Protein 5TF3 (pdb70)

InterPro domains:
  IPR009587 Protein of unknown function DUF1198 [PF06711] (1-143)

Nearest PDB structures (foldseek):
  5tf3-assembly1_A  TM=1.008E+00  e=4.041E-18  Yersinia pestis CO92
  4dor-assembly2_A  TM=2.501E-01  e=2.629E+00  Homo sapiens

Organism: Yersinia pestis (NCBI:txid632)

Solvent-accessible surface area: 7616 Å² total

Sequence (128 aa):
SNASDTRRKAIDTTISNNLLKIKPIYIESLQEGPRQTQFIRSTSNGSAEEVRRKAAYLVFIYHTFIKNPSDENVELWRNTLIRRAQISPILAAEHTDAALFYFAELDLDAFELAQFRRRHHYNLHFNPEPGTLLH

B-factor: mean 47.44, std 18.61, range [20.26, 148.55]

Radius of gyration: 14.32 Å; Cα contacts (8 Å, |Δi|>4): 118; chains: 1; bounding box: 37×38×26 Å

Structure (mmCIF, N/CA/C/O backbone):
data_5TF3
#
_entry.id   5TF3
#
_cell.length_a   75.094
_cell.length_b   75.094
_cell.length_c   73.772
_cell.angle_alpha   90.00
_cell.angle_beta   90.00
_cell.angle_gamma   120.00
#
_symmetry.space_group_name_H-M   'P 31 2 1'
#
loop_
_entity.id
_entity.type
_entity.pdbx_description
1 polymer 'Putative membrane protein'
2 non-polymer 1,2-ETHANEDIOL
3 water water
#
loop_
_atom_site.group_PDB
_atom_site.id
_atom_site.type_symbol
_atom_site.label_atom_id
_atom_site.label_alt_id
_atom_site.label_comp_id
_atom_site.label_asym_id
_atom_site.label_entity_id
_atom_site.label_seq_id
_atom_site.pdbx_PDB_ins_code
_atom_site.Cartn_x
_atom_site.Cartn_y
_atom_site.Cartn_z
_atom_site.occupancy
_atom_site.B_iso_or_equiv
_atom_site.auth_seq_id
_atom_site.auth_comp_id
_atom_site.auth_asym_id
_atom_site.auth_atom_id
_atom_site.pdbx_PDB_model_num
ATOM 1 N N . SER A 1 1 ? -3.943 35.334 -1.510 1.00 49.41 19 SER A N 1
ATOM 2 C CA . SER A 1 1 ? -4.261 34.066 -2.170 1.00 50.08 19 SER A CA 1
ATOM 3 C C . SER A 1 1 ? -5.751 33.987 -2.470 1.00 44.41 19 SER A C 1
ATOM 4 O O . SER A 1 1 ? -6.309 32.899 -2.645 1.00 44.95 19 SER A O 1
ATOM 7 N N . ASN A 1 2 ? -6.387 35.160 -2.516 1.00 38.25 20 ASN A N 1
ATOM 8 C CA . ASN A 1 2 ? -7.839 35.222 -2.619 1.00 39.71 20 ASN A CA 1
ATOM 9 C C . ASN A 1 2 ? -8.344 34.566 -3.907 1.00 37.91 20 ASN A C 1
ATOM 10 O O . ASN A 1 2 ? -9.309 33.795 -3.879 1.00 29.64 20 ASN A O 1
ATOM 15 N N . ALA A 1 3 ? -7.712 34.859 -5.048 1.00 35.65 21 ALA A N 1
ATOM 16 C CA . ALA A 1 3 ? -8.185 34.289 -6.310 1.00 37.81 21 ALA A CA 1
ATOM 17 C C . ALA A 1 3 ? -8.017 32.771 -6.333 1.00 39.49 21 ALA A C 1
ATOM 18 O O . ALA A 1 3 ? -8.940 32.032 -6.695 1.00 34.08 21 ALA A O 1
ATOM 20 N N . SER A 1 4 ? -6.831 32.290 -5.975 1.00 39.85 22 SER A N 1
ATOM 21 C CA . SER A 1 4 ? -6.584 30.853 -5.993 1.00 39.33 22 SER A CA 1
ATOM 22 C C . SER A 1 4 ? -7.490 30.122 -5.004 1.00 35.41 22 SER A C 1
ATOM 23 O O . SER A 1 4 ? -8.088 29.093 -5.345 1.00 33.61 22 SER A O 1
ATOM 26 N N . ASP A 1 5 ? -7.629 30.648 -3.778 1.00 32.57 23 ASP A N 1
ATOM 27 C CA . ASP A 1 5 ? -8.478 29.973 -2.789 1.00 35.30 23 ASP A CA 1
ATOM 28 C C . ASP A 1 5 ? -9.944 29.968 -3.216 1.00 31.74 23 ASP A C 1
ATOM 29 O O . ASP A 1 5 ? -10.673 29.014 -2.924 1.00 33.98 23 ASP A O 1
ATOM 34 N N . THR A 1 6 ? -10.406 31.041 -3.872 1.00 33.02 24 THR A N 1
ATOM 35 C CA . THR A 1 6 ? -11.790 31.098 -4.348 1.00 31.53 24 THR A CA 1
ATOM 36 C C . THR A 1 6 ? -12.085 29.984 -5.352 1.00 34.82 24 THR A C 1
ATOM 37 O O . THR A 1 6 ? -13.110 29.296 -5.250 1.00 32.28 24 THR A O 1
ATOM 41 N N A ARG A 1 7 ? -11.204 29.793 -6.342 0.55 38.08 25 ARG A N 1
ATOM 42 N N B ARG A 1 7 ? -11.202 29.811 -6.348 0.45 37.77 25 ARG A N 1
ATOM 43 C CA A ARG A 1 7 ? -11.446 28.728 -7.314 0.55 35.05 25 ARG A CA 1
ATOM 44 C CA B ARG A 1 7 ? -11.376 28.735 -7.322 0.45 35.68 25 ARG A CA 1
ATOM 45 C C A ARG A 1 7 ? -11.329 27.353 -6.665 0.55 34.19 25 ARG A C 1
ATOM 46 C C B ARG A 1 7 ? -11.343 27.377 -6.641 0.45 34.22 25 ARG A C 1
ATOM 47 O O A ARG A 1 7 ? -12.073 26.432 -7.021 0.55 33.70 25 ARG A O 1
ATOM 48 O O B ARG A 1 7 ? -12.158 26.499 -6.946 0.45 33.59 25 ARG A O 1
ATOM 63 N N . LYS A 1 8 ? -10.402 27.186 -5.714 1.00 34.46 26 LYS A N 1
ATOM 64 C CA . LYS A 1 8 ? -10.270 25.889 -5.056 1.00 40.79 26 LYS A CA 1
ATOM 65 C C . LYS A 1 8 ? -11.515 25.559 -4.251 1.00 32.11 26 LYS A C 1
ATOM 66 O O . LYS A 1 8 ? -12.012 24.430 -4.304 1.00 33.55 26 LYS A O 1
ATOM 72 N N . ALA A 1 9 ? -12.032 26.533 -3.498 1.00 33.87 27 ALA A N 1
ATOM 73 C CA . ALA A 1 9 ? -13.246 26.296 -2.719 1.00 31.36 27 ALA A CA 1
ATOM 74 C C . ALA A 1 9 ? -14.417 25.936 -3.621 1.00 30.78 27 ALA A C 1
ATOM 75 O O . ALA A 1 9 ? -15.182 25.005 -3.326 1.00 35.24 27 ALA A O 1
ATOM 77 N N . ILE A 1 10 ? -14.593 26.675 -4.716 1.00 28.65 28 ILE A N 1
ATOM 78 C CA . ILE A 1 10 ? -15.687 26.382 -5.636 1.00 26.72 28 ILE A CA 1
ATOM 79 C C . ILE A 1 10 ? -15.511 24.993 -6.231 1.00 27.96 28 ILE A C 1
ATOM 80 O O . ILE A 1 10 ? -16.437 24.175 -6.221 1.00 28.87 28 ILE A O 1
ATOM 85 N N . ASP A 1 11 ? -14.299 24.680 -6.703 1.00 28.42 29 ASP A N 1
ATOM 86 C CA . ASP A 1 11 ? -14.079 23.375 -7.322 1.00 31.18 29 ASP A CA 1
ATOM 87 C C . ASP A 1 11 ? -14.285 22.235 -6.323 1.00 30.90 29 ASP A C 1
ATOM 88 O O . ASP A 1 11 ? -14.934 21.236 -6.644 1.00 31.38 29 ASP A O 1
ATOM 93 N N A THR A 1 12 ? -13.745 22.375 -5.113 0.50 31.73 30 THR A N 1
ATOM 94 N N B THR A 1 12 ? -13.757 22.362 -5.104 0.50 31.80 30 THR A N 1
ATOM 95 C CA A THR A 1 12 ? -13.830 21.296 -4.131 0.50 33.96 30 THR A CA 1
ATOM 96 C CA B THR A 1 12 ? -13.852 21.235 -4.174 0.50 34.03 30 THR A CA 1
ATOM 97 C C A THR A 1 12 ? -15.280 20.999 -3.754 0.50 31.41 30 THR A C 1
ATOM 98 C C B THR A 1 12 ? -15.293 20.984 -3.736 0.50 31.39 30 THR A C 1
ATOM 99 O O A THR A 1 12 ? -15.694 19.833 -3.712 0.50 29.70 30 THR A O 1
ATOM 100 O O B THR A 1 12 ? -15.713 19.825 -3.628 0.50 29.96 30 THR A O 1
ATOM 107 N N . ILE A 1 13 ? -16.073 22.039 -3.493 1.00 28.94 31 ILE A N 1
ATOM 108 C CA . ILE A 1 13 ? -17.471 21.820 -3.111 1.00 31.10 31 ILE A CA 1
ATOM 109 C C . ILE A 1 13 ? -18.284 21.303 -4.292 1.00 34.85 31 ILE A C 1
ATOM 110 O O . ILE A 1 13 ? -19.100 20.382 -4.144 1.00 31.59 31 ILE A O 1
ATOM 115 N N . SER A 1 14 ? -18.098 21.883 -5.478 1.00 28.54 32 SER A N 1
ATOM 116 C CA . SER A 1 14 ? -18.888 21.405 -6.605 1.00 31.95 32 SER A CA 1
ATOM 117 C C . SER A 1 14 ? -18.517 19.965 -6.968 1.00 31.98 32 SER A C 1
ATOM 118 O O . SER A 1 14 ? -19.391 19.171 -7.324 1.00 30.96 32 SER A O 1
ATOM 121 N N A ASN A 1 15 ? -17.232 19.612 -6.870 0.50 32.18 33 ASN A N 1
ATOM 122 N N B ASN A 1 15 ? -17.238 19.598 -6.853 0.50 32.18 33 ASN A N 1
ATOM 123 C CA A ASN A 1 15 ? -16.832 18.230 -7.129 0.50 35.19 33 ASN A CA 1
ATOM 124 C CA B ASN A 1 15 ? -16.866 18.214 -7.145 0.50 35.12 33 ASN A CA 1
ATOM 125 C C A ASN A 1 15 ? -17.433 17.277 -6.101 0.50 36.69 33 ASN A C 1
ATOM 126 C C B ASN A 1 15 ? -17.418 17.257 -6.094 0.50 36.74 33 ASN A C 1
ATOM 127 O O A ASN A 1 15 ? -17.857 16.168 -6.448 0.50 38.50 33 ASN A O 1
ATOM 128 O O B ASN A 1 15 ? -17.785 16.120 -6.416 0.50 38.67 33 ASN A O 1
ATOM 137 N N . LEU A 1 16 ? -17.477 17.689 -4.831 1.00 32.15 34 LEU A N 1
ATOM 138 C CA . LEU A 1 16 ? -18.054 16.835 -3.791 1.00 30.81 34 LEU A CA 1
ATOM 139 C C . LEU A 1 16 ? -19.524 16.561 -4.065 1.00 34.06 34 LEU A C 1
ATOM 140 O O . LEU A 1 16 ? -19.979 15.413 -4.018 1.00 32.37 34 LEU A O 1
ATOM 145 N N . LEU A 1 17 ? -20.288 17.608 -4.355 1.00 30.90 35 LEU A N 1
ATOM 146 C CA . LEU A 1 17 ? -21.707 17.447 -4.629 1.00 26.13 35 LEU A CA 1
ATOM 147 C C . LEU A 1 17 ? -22.014 17.002 -6.062 1.00 29.37 35 LEU A C 1
ATOM 148 O O . LEU A 1 17 ? -23.168 16.623 -6.343 1.00 28.94 35 LEU A O 1
ATOM 153 N N . LYS A 1 18 ? -21.021 17.041 -6.964 1.00 27.42 36 LYS A N 1
ATOM 154 C CA . LYS A 1 18 ? -21.201 16.719 -8.388 1.00 31.59 36 LYS A CA 1
ATOM 155 C C . LYS A 1 18 ? -22.270 17.603 -9.026 1.00 33.52 36 LYS A C 1
ATOM 156 O O . LYS A 1 18 ? -23.198 17.119 -9.670 1.00 33.58 36 LYS A O 1
ATOM 162 N N . ILE A 1 19 ? -22.147 18.915 -8.823 1.00 29.42 37 ILE A N 1
ATOM 163 C CA . ILE A 1 19 ? -23.051 19.894 -9.413 1.00 24.68 37 ILE A CA 1
ATOM 164 C C . ILE A 1 19 ? -22.186 20.954 -10.078 1.00 31.76 37 ILE A C 1
ATOM 165 O O . ILE A 1 19 ? -20.982 21.056 -9.828 1.00 29.27 37 ILE A O 1
ATOM 170 N N . LYS A 1 20 ? -22.802 21.725 -10.965 1.00 31.12 38 LYS A N 1
ATOM 171 C CA . LYS A 1 20 ? -22.059 22.751 -11.684 1.00 31.39 38 LYS A CA 1
ATOM 172 C C . LYS A 1 20 ? -21.590 23.855 -10.731 1.00 30.81 38 LYS A C 1
ATOM 173 O O . LYS A 1 20 ? -22.277 24.179 -9.758 1.00 32.11 38 LYS A O 1
ATOM 179 N N . PRO A 1 21 ? -20.43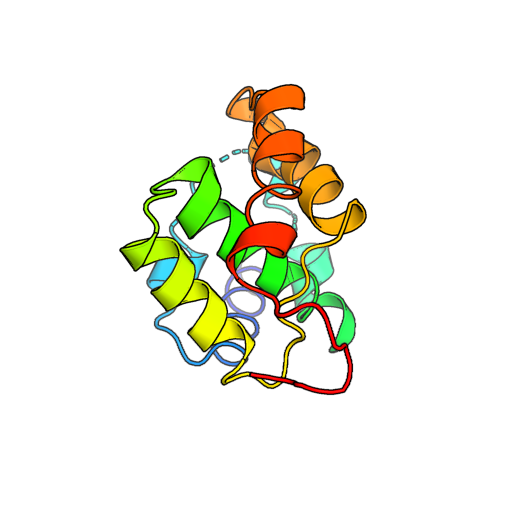8 24.473 -11.015 1.00 32.20 39 PRO A N 1
ATOM 180 C CA . PRO A 1 21 ? -19.918 25.525 -10.123 1.00 33.93 39 PRO A CA 1
ATOM 181 C C . PRO A 1 21 ? -20.878 26.678 -9.902 1.00 36.68 39 PRO A C 1
ATOM 182 O O . PRO A 1 21 ? -20.846 27.285 -8.827 1.00 35.45 39 PRO A O 1
ATOM 186 N N . ILE A 1 22 ? -21.722 27.009 -10.888 1.00 31.26 40 ILE A N 1
ATOM 187 C CA . ILE A 1 22 ? -22.654 28.131 -10.743 1.00 34.01 40 ILE A CA 1
ATOM 188 C C . ILE A 1 22 ? -23.448 28.030 -9.448 1.00 29.62 40 ILE A C 1
ATOM 189 O O . ILE A 1 22 ? -23.793 29.050 -8.833 1.00 31.42 40 ILE A O 1
ATOM 194 N N . TYR A 1 23 ? -23.736 26.815 -8.989 1.00 23.20 41 TYR A N 1
ATOM 195 C CA . TYR A 1 23 ? -24.496 26.711 -7.756 1.00 31.25 41 TYR A CA 1
ATOM 196 C C . TYR A 1 23 ? -23.698 27.170 -6.543 1.00 33.92 41 TYR A C 1
ATOM 197 O O . TYR A 1 23 ? -24.296 27.585 -5.552 1.00 34.30 41 TYR A O 1
ATOM 206 N N . ILE A 1 24 ? -22.371 27.120 -6.604 1.00 31.31 42 ILE A N 1
ATOM 207 C CA . ILE A 1 24 ? -21.550 27.612 -5.501 1.00 32.21 42 ILE A CA 1
ATOM 208 C C . ILE A 1 24 ? -21.318 29.113 -5.626 1.00 34.29 42 ILE A C 1
ATOM 209 O O . ILE A 1 24 ? -21.428 29.849 -4.644 1.00 34.48 42 ILE A O 1
ATOM 214 N N . GLU A 1 25 ? -21.005 29.566 -6.842 1.00 28.29 43 GLU A N 1
ATOM 215 C CA . GLU A 1 25 ? -20.798 30.987 -7.102 1.00 34.61 43 GLU A CA 1
ATOM 216 C C . GLU A 1 25 ? -22.027 31.808 -6.731 1.00 37.00 43 GLU A C 1
ATOM 217 O O . GLU A 1 25 ? -21.902 32.905 -6.177 1.00 41.83 43 GLU A O 1
ATOM 223 N N . SER A 1 26 ? -23.227 31.294 -7.011 1.00 35.50 44 SER A N 1
ATOM 224 C CA . SER A 1 26 ? -24.433 32.048 -6.668 1.00 39.65 44 SER A CA 1
ATOM 225 C C . SER A 1 26 ? -24.552 32.249 -5.163 1.00 38.16 44 SER A C 1
ATOM 226 O O . SER A 1 26 ? -24.936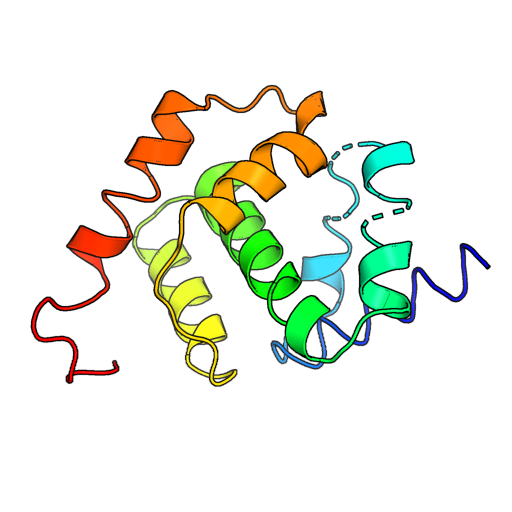 33.331 -4.698 1.00 38.90 44 SER A O 1
ATOM 237 N N . LEU A 1 28 ? -22.009 32.346 -3.025 1.00 37.70 46 LEU A N 1
ATOM 238 C CA . LEU A 1 28 ? -20.986 33.297 -2.599 1.00 37.97 46 LEU A CA 1
ATOM 239 C C . LEU A 1 28 ? -21.434 34.732 -2.836 1.00 37.48 46 LEU A C 1
ATOM 240 O O . LEU A 1 28 ? -21.196 35.607 -1.999 1.00 41.39 46 LEU A O 1
ATOM 245 N N . GLN A 1 29 ? -22.090 34.992 -3.972 1.00 39.24 47 GLN A N 1
ATOM 246 C CA . GLN A 1 29 ? -22.536 36.347 -4.289 1.00 46.60 47 GLN A CA 1
ATOM 247 C C . GLN A 1 29 ? -23.396 36.934 -3.183 1.00 51.88 47 GLN A C 1
ATOM 248 O O . GLN A 1 29 ? -23.373 38.147 -2.963 1.00 55.47 47 GLN A O 1
ATOM 254 N N . GLU A 1 30 ? -24.153 36.096 -2.476 1.00 51.75 48 GLU A N 1
ATOM 255 C CA . GLU A 1 30 ? -25.050 36.547 -1.426 1.00 52.18 48 GLU A CA 1
ATOM 256 C C . GLU A 1 30 ? -24.421 36.489 -0.042 1.00 53.64 48 GLU A C 1
ATOM 257 O O . GLU A 1 30 ? -25.127 36.678 0.951 1.00 60.94 48 GLU A O 1
ATOM 271 N N . GLY A 1 32 ? -21.612 38.413 2.391 1.00 41.07 50 GLY A N 1
ATOM 272 C CA . GLY A 1 32 ? -20.856 39.646 2.430 1.00 46.19 50 GLY A CA 1
ATOM 273 C C . GLY A 1 32 ? -19.379 39.409 2.182 1.00 42.54 50 GLY A C 1
ATOM 274 O O . GLY A 1 32 ? -18.896 38.273 2.210 1.00 37.85 50 GLY A O 1
ATOM 275 N N . PRO A 1 33 ? -18.625 40.485 1.937 1.00 46.10 51 PRO A N 1
ATOM 276 C CA . PRO A 1 33 ? -17.206 40.302 1.569 1.00 45.28 51 PRO A CA 1
ATOM 277 C C . PRO A 1 33 ? -16.385 39.602 2.643 1.00 44.83 51 PRO A C 1
ATOM 278 O O . PRO A 1 33 ? -15.676 38.637 2.338 1.00 40.19 51 PRO A O 1
ATOM 282 N N . ARG A 1 34 ? -16.470 40.043 3.903 1.00 44.88 52 ARG A N 1
ATOM 283 C CA . ARG A 1 34 ? -15.702 39.373 4.950 1.00 44.29 52 ARG A CA 1
ATOM 284 C C . ARG A 1 34 ? -16.159 37.927 5.134 1.00 42.63 52 ARG A C 1
ATOM 285 O O . ARG A 1 34 ? -15.334 37.008 5.232 1.00 41.58 52 ARG A O 1
ATOM 293 N N . GLN A 1 35 ? -17.478 37.709 5.169 1.00 40.76 53 GLN A N 1
ATOM 294 C CA . GLN A 1 35 ? -18.017 36.353 5.278 1.00 40.20 53 GLN A CA 1
ATOM 295 C C . GLN A 1 35 ? -17.534 35.463 4.134 1.00 38.41 53 GLN A C 1
ATOM 296 O O . GLN A 1 35 ? -17.199 34.285 4.347 1.00 36.82 53 GLN A O 1
ATOM 302 N N . THR A 1 36 ? -17.522 35.989 2.906 1.00 42.43 54 THR A N 1
ATOM 303 C CA . THR A 1 36 ? -17.031 35.199 1.775 1.00 42.35 54 THR A CA 1
ATOM 304 C C . THR A 1 36 ? -15.571 34.818 1.980 1.00 39.52 54 THR A C 1
ATOM 305 O O . THR A 1 36 ? -15.188 33.657 1.797 1.00 37.32 54 THR A O 1
ATOM 309 N N . GLN A 1 37 ? -14.740 35.791 2.375 1.00 38.78 55 GLN A N 1
ATOM 310 C CA . GLN A 1 37 ? -13.313 35.535 2.563 1.00 39.36 55 GLN A CA 1
ATOM 311 C C . GLN A 1 37 ? -13.083 34.467 3.617 1.00 43.51 55 GLN A C 1
ATOM 312 O O . GLN A 1 37 ? -12.257 33.562 3.430 1.00 40.03 55 GLN A O 1
ATOM 334 N N . PHE A 1 39 ? -15.263 32.142 4.540 1.00 37.34 57 PHE A N 1
ATOM 335 C CA . PHE A 1 39 ? -15.772 30.866 4.045 1.00 35.53 57 PHE A CA 1
ATOM 336 C C . PHE A 1 39 ? -14.794 30.236 3.067 1.00 34.99 57 PHE A C 1
ATOM 337 O O . PHE A 1 39 ? -14.513 29.034 3.140 1.00 35.63 57 PHE A O 1
ATOM 345 N N . ILE A 1 40 ? -14.266 31.041 2.146 1.00 34.87 58 ILE A N 1
ATOM 346 C CA . ILE A 1 40 ? -13.310 30.554 1.154 1.00 36.87 58 ILE A CA 1
ATOM 347 C C . ILE A 1 40 ? -12.057 30.029 1.837 1.00 39.24 58 ILE A C 1
ATOM 348 O O . ILE A 1 40 ? -11.522 28.974 1.470 1.00 37.12 58 ILE A O 1
ATOM 353 N N . ARG A 1 41 ? -11.550 30.777 2.820 1.00 43.34 59 ARG A N 1
ATOM 354 C CA . ARG A 1 41 ? -10.318 30.366 3.481 1.00 47.68 59 ARG A CA 1
ATOM 355 C C . ARG A 1 41 ? -10.518 29.074 4.257 1.00 49.10 59 ARG A C 1
ATOM 356 O O . ARG A 1 41 ? -9.639 28.209 4.262 1.00 50.90 59 ARG A O 1
ATOM 364 N N . SER A 1 42 ? -11.670 28.915 4.914 1.00 54.71 60 SER A N 1
ATOM 365 C CA . SER A 1 42 ? -11.869 27.691 5.683 1.00 57.83 60 SER A CA 1
ATOM 366 C C . SER A 1 42 ? -12.111 26.497 4.763 1.00 50.56 60 SER A C 1
ATOM 367 O O . SER A 1 42 ? -11.733 25.369 5.098 1.00 51.39 60 SER A O 1
ATOM 370 N N . THR A 1 43 ? -12.698 26.721 3.590 1.00 46.20 61 THR A N 1
ATOM 371 C CA . THR A 1 43 ? -12.993 25.605 2.700 1.00 44.80 61 THR A CA 1
ATOM 372 C C . THR A 1 43 ? -11.784 25.190 1.869 1.00 51.92 61 THR A C 1
ATOM 373 O O . THR A 1 43 ? -11.642 24.010 1.535 1.00 61.15 61 THR A O 1
ATOM 377 N N . SER A 1 44 ? -10.905 26.126 1.516 1.00 52.03 62 SER A N 1
ATOM 378 C CA . SER A 1 44 ? -9.748 25.744 0.717 1.00 52.13 62 SER A CA 1
ATOM 379 C C . SER A 1 44 ? -8.623 25.175 1.575 1.00 58.75 62 SER A C 1
ATOM 380 O O . SER A 1 44 ? -7.801 24.400 1.076 1.00 63.97 62 SER A O 1
ATOM 383 N N . ASN A 1 45 ? -8.582 25.521 2.858 1.00 65.28 63 ASN A N 1
ATOM 384 C CA . ASN A 1 45 ? -7.528 25.065 3.759 1.00 78.92 63 ASN A CA 1
ATOM 385 C C . ASN A 1 45 ? -7.983 23.964 4.702 1.00 83.55 63 ASN A C 1
ATOM 386 O O . ASN A 1 45 ? -7.182 23.505 5.527 1.00 87.72 63 ASN A O 1
ATOM 391 N N . GLY A 1 46 ? -9.242 23.534 4.610 1.00 79.10 64 GLY A N 1
ATOM 392 C CA . GLY A 1 46 ? -9.801 22.614 5.571 1.00 79.35 64 GLY A CA 1
ATOM 393 C C . GLY A 1 46 ? -9.724 21.170 5.109 1.00 76.30 64 GLY A C 1
ATOM 394 O O . GLY A 1 46 ? -9.436 20.862 3.952 1.00 73.91 64 GLY A O 1
ATOM 395 N N . SER A 1 47 ? -9.987 20.277 6.058 1.00 76.08 65 SER A N 1
ATOM 396 C CA . SER A 1 47 ? -10.013 18.855 5.772 1.00 78.70 65 SER A CA 1
ATOM 397 C C . SER A 1 47 ? -11.223 18.529 4.911 1.00 75.95 65 SER A C 1
ATOM 398 O O . SER A 1 47 ? -12.067 19.382 4.622 1.00 73.27 65 SER A O 1
ATOM 401 N N . ALA A 1 48 ? -11.314 17.265 4.503 1.00 79.81 66 ALA A N 1
ATOM 402 C CA . ALA A 1 48 ? -12.521 16.816 3.828 1.00 78.24 66 ALA A CA 1
ATOM 403 C C . ALA A 1 48 ? -13.752 17.037 4.700 1.00 80.73 66 ALA A C 1
ATOM 404 O O . ALA A 1 48 ? -14.843 17.284 4.176 1.00 83.06 66 ALA A O 1
ATOM 406 N N . GLU A 1 49 ? -13.591 16.993 6.029 1.00 76.12 67 GLU A N 1
ATOM 407 C CA . GLU A 1 49 ? -14.724 17.238 6.917 1.00 74.04 67 GLU A CA 1
ATOM 408 C C . GLU A 1 49 ? -15.205 18.683 6.848 1.00 70.59 67 GLU A C 1
ATOM 409 O O . GLU A 1 49 ? -16.407 18.940 6.986 1.00 67.27 67 GLU A O 1
ATOM 415 N N . GLU A 1 50 ? -14.297 19.637 6.634 1.00 71.29 68 GLU A N 1
ATOM 416 C CA . GLU A 1 50 ? -14.715 21.032 6.533 1.00 73.58 68 GLU A CA 1
ATOM 417 C C . GLU A 1 50 ? -15.447 21.303 5.224 1.00 64.55 68 GLU A C 1
ATOM 418 O O . GLU A 1 50 ? -16.313 22.184 5.166 1.00 65.65 68 GLU A O 1
ATOM 424 N N . VAL A 1 51 ? -15.106 20.564 4.168 1.00 53.13 69 VAL A N 1
ATOM 425 C CA . VAL A 1 51 ? -15.831 20.674 2.910 1.00 48.27 69 VAL A CA 1
ATOM 426 C C . VAL A 1 51 ? -17.239 20.109 3.057 1.00 47.46 69 VAL A C 1
ATOM 427 O O . VAL A 1 51 ? -18.201 20.642 2.486 1.00 44.32 69 VAL A O 1
ATOM 431 N N A ARG A 1 52 ? -17.391 19.033 3.830 0.55 52.99 70 ARG A N 1
ATOM 432 N N B ARG A 1 52 ? -17.389 19.029 3.827 0.45 52.94 70 ARG A N 1
ATOM 433 C CA A ARG A 1 52 ? -18.715 18.451 4.020 0.55 54.70 70 ARG A CA 1
ATOM 434 C CA B ARG A 1 52 ? -18.714 18.452 4.028 0.45 54.75 70 ARG A CA 1
ATOM 435 C C A ARG A 1 52 ? -19.632 19.410 4.771 0.55 53.82 70 ARG A C 1
ATOM 436 C C B ARG A 1 52 ? -19.627 19.425 4.758 0.45 53.81 70 ARG A C 1
ATOM 437 O O A ARG A 1 52 ? -20.827 19.497 4.468 0.55 51.89 70 ARG A O 1
ATOM 438 O O B ARG A 1 52 ? -20.816 19.533 4.435 0.45 51.80 70 ARG A O 1
ATOM 453 N N . LYS A 1 53 ? -19.091 20.149 5.742 1.00 54.15 71 LYS A N 1
ATOM 454 C CA . LYS A 1 53 ? -19.873 21.194 6.392 1.00 55.30 71 LYS A CA 1
ATOM 455 C C . LYS A 1 53 ? -20.377 22.212 5.375 1.00 47.82 71 LYS A C 1
ATOM 456 O O . LYS A 1 53 ? -21.524 22.667 5.450 1.00 51.23 71 LYS A O 1
ATOM 462 N N . ALA A 1 54 ? -19.532 22.568 4.405 1.00 42.95 72 ALA A N 1
ATOM 463 C CA . ALA A 1 54 ? -19.933 23.531 3.387 1.00 36.95 72 ALA A CA 1
ATOM 464 C C . ALA A 1 54 ? -21.075 22.998 2.534 1.00 34.51 72 ALA A C 1
ATOM 465 O O . ALA A 1 54 ? -21.876 23.781 2.012 1.00 41.55 72 ALA A O 1
ATOM 467 N N . ALA A 1 55 ? -21.172 21.677 2.386 1.00 36.07 73 ALA A N 1
ATOM 468 C CA . ALA A 1 55 ? -22.287 21.098 1.644 1.00 33.82 73 ALA A CA 1
ATOM 469 C C . ALA A 1 55 ? -23.616 21.461 2.288 1.00 32.81 73 ALA A C 1
ATOM 470 O O . ALA A 1 55 ? -24.605 21.708 1.594 1.00 32.37 73 ALA A O 1
ATOM 472 N N . TYR A 1 56 ? -23.652 21.536 3.617 1.00 32.52 74 TYR A N 1
ATOM 473 C CA . TYR A 1 56 ? -24.897 21.899 4.278 1.00 31.67 74 TYR A CA 1
ATOM 474 C C . TYR A 1 56 ? -25.250 23.368 4.081 1.00 28.50 74 TYR A C 1
ATOM 475 O O . TYR A 1 56 ? -26.434 23.719 4.111 1.00 31.24 74 TYR A O 1
ATOM 484 N N . LEU A 1 57 ? -24.253 24.247 3.904 1.00 30.13 75 LEU A N 1
ATOM 485 C CA . LEU A 1 57 ? -24.559 25.644 3.593 1.00 33.23 75 LEU A CA 1
ATOM 486 C C . LEU A 1 57 ? -25.143 25.776 2.194 1.00 34.07 75 LEU A C 1
ATOM 487 O O . LEU A 1 57 ? -26.048 26.591 1.967 1.00 34.85 75 LEU A O 1
ATOM 492 N N . VAL A 1 58 ? -24.594 25.022 1.238 1.00 31.47 76 VAL A N 1
ATOM 493 C CA . VAL A 1 58 ? -25.174 24.943 -0.104 1.00 29.76 76 VAL A CA 1
ATOM 494 C C . VAL A 1 58 ? -26.638 24.520 -0.026 1.00 27.47 76 VAL A C 1
ATOM 495 O O . VAL A 1 58 ? -27.521 25.143 -0.631 1.00 24.02 76 VAL A O 1
ATOM 499 N N . PHE A 1 59 ? -26.920 23.459 0.730 1.00 27.62 77 PHE A N 1
ATOM 500 C CA . PHE A 1 59 ? -28.299 23.007 0.909 1.00 24.43 77 PHE A CA 1
ATOM 501 C C . PHE A 1 59 ? -29.180 24.117 1.484 1.00 26.97 77 PHE A C 1
ATOM 502 O O . PHE A 1 59 ? -30.240 24.429 0.936 1.00 28.40 77 PHE A O 1
ATOM 510 N N . ILE A 1 60 ? -28.756 24.724 2.596 1.00 29.75 78 ILE A N 1
ATOM 511 C CA . ILE A 1 60 ? -29.571 25.765 3.229 1.00 28.50 78 ILE A CA 1
ATOM 512 C C . ILE A 1 60 ? -29.811 26.923 2.272 1.00 28.59 78 ILE A C 1
ATOM 513 O O . ILE A 1 60 ? -30.932 27.434 2.161 1.00 28.80 78 ILE A O 1
ATOM 518 N N . TYR A 1 61 ? -28.772 27.340 1.543 1.00 26.29 79 TYR A N 1
ATOM 519 C CA . TYR A 1 61 ? -28.926 28.459 0.615 1.00 26.71 79 TYR A CA 1
ATOM 520 C C . TYR A 1 61 ? -29.963 28.149 -0.452 1.00 26.87 79 TYR A C 1
ATOM 521 O O . TYR A 1 61 ? -30.874 28.945 -0.700 1.00 30.96 79 TYR A O 1
ATOM 530 N N . HIS A 1 62 ? -29.845 26.996 -1.104 1.00 24.74 80 HIS A N 1
ATOM 531 C CA . HIS A 1 62 ? -30.755 26.709 -2.207 1.00 25.31 80 HIS A CA 1
ATOM 532 C C . HIS A 1 62 ? -32.152 26.313 -1.738 1.00 27.09 80 HIS A C 1
ATOM 533 O O . HIS A 1 62 ? -33.095 26.408 -2.529 1.00 28.21 80 HIS A O 1
ATOM 540 N N . THR A 1 63 ? -32.329 25.927 -0.469 1.00 25.77 81 THR A N 1
ATOM 541 C CA . THR A 1 63 ? -33.673 25.598 -0.008 1.00 27.07 81 THR A CA 1
ATOM 542 C C . THR A 1 63 ? -34.256 26.740 0.824 1.00 33.81 81 THR A C 1
ATOM 543 O O . THR A 1 63 ? -35.016 27.551 0.290 1.00 33.55 81 THR A O 1
ATOM 547 N N . PHE A 1 64 ? -33.920 26.827 2.119 1.00 28.09 82 PHE A N 1
ATOM 548 C CA . PHE A 1 64 ? -34.524 27.856 2.970 1.00 30.30 82 PHE A CA 1
ATOM 549 C C . PHE A 1 64 ? -34.383 29.257 2.379 1.00 36.56 82 PHE A C 1
ATOM 550 O O . PHE A 1 64 ? -35.336 30.045 2.379 1.00 42.87 82 PHE A O 1
ATOM 558 N N . ILE A 1 65 ? -33.196 29.601 1.889 1.00 33.04 83 ILE A N 1
ATOM 559 C CA . ILE A 1 65 ? -32.986 30.994 1.511 1.00 36.03 83 ILE A CA 1
ATOM 560 C C . ILE A 1 65 ? -33.659 31.314 0.175 1.00 38.11 83 ILE A C 1
ATOM 561 O O . ILE A 1 65 ? -34.347 32.330 0.055 1.00 41.84 83 ILE A O 1
ATOM 566 N N . LYS A 1 66 ? -33.525 30.444 -0.828 1.00 34.97 84 LYS A N 1
ATOM 567 C CA . LYS A 1 66 ? -33.994 30.737 -2.186 1.00 39.48 84 LYS A CA 1
ATOM 568 C C . LYS A 1 66 ? -35.311 30.061 -2.570 1.00 38.94 84 LYS A C 1
ATOM 569 O O . LYS A 1 66 ? -36.074 30.639 -3.350 1.00 41.87 84 LYS A O 1
ATOM 575 N N . ASN A 1 67 ? -35.601 28.850 -2.072 1.00 37.43 85 ASN A N 1
ATOM 576 C CA . ASN A 1 67 ? -36.777 28.120 -2.545 1.00 33.18 85 ASN A CA 1
ATOM 577 C C . ASN A 1 67 ? -37.075 26.922 -1.651 1.00 35.77 85 ASN A C 1
ATOM 578 O O . ASN A 1 67 ? -36.573 25.816 -1.898 1.00 34.01 85 ASN A O 1
ATOM 583 N N . PRO A 1 68 ? -37.890 27.097 -0.613 1.00 39.64 86 PRO A N 1
ATOM 584 C CA . PRO A 1 68 ? -38.116 25.998 0.335 1.00 34.03 86 PRO A CA 1
ATOM 585 C C . PRO A 1 68 ? -39.262 25.061 -0.023 1.00 39.48 86 PRO A C 1
ATOM 586 O O . PRO A 1 68 ? -39.781 24.364 0.858 1.00 42.80 86 PRO A O 1
ATOM 590 N N . SER A 1 69 ? -39.661 25.003 -1.292 1.00 38.53 87 SER A N 1
ATOM 591 C CA . SER A 1 69 ? -40.750 24.108 -1.672 1.00 40.98 87 SER A CA 1
ATOM 592 C C . SER A 1 69 ? -40.332 22.653 -1.471 1.00 36.76 87 SER A C 1
ATOM 593 O O . SER A 1 69 ? -39.149 22.319 -1.535 1.00 32.81 87 SER A O 1
ATOM 596 N N . ASP A 1 70 ? -41.327 21.787 -1.212 1.00 33.48 88 ASP A N 1
ATOM 597 C CA . ASP A 1 70 ? -41.057 20.364 -0.996 1.00 39.21 88 ASP A CA 1
ATOM 598 C C . ASP A 1 70 ? -40.303 19.762 -2.170 1.00 36.12 88 ASP A C 1
ATOM 599 O O . ASP A 1 70 ? -39.382 18.952 -1.986 1.00 32.57 88 ASP A O 1
ATOM 604 N N . GLU A 1 71 ? -40.708 20.121 -3.386 1.00 33.79 89 GLU A N 1
ATOM 605 C CA . GLU A 1 71 ? -40.044 19.610 -4.577 1.00 35.50 89 GLU A CA 1
ATOM 606 C C . GLU A 1 71 ? -38.570 20.002 -4.594 1.00 33.65 89 GLU A C 1
ATOM 607 O O . GLU A 1 71 ? -37.693 19.162 -4.850 1.00 33.61 89 GLU A O 1
ATOM 613 N N . ASN A 1 72 ? -38.268 21.273 -4.308 1.00 27.04 90 ASN A N 1
ATOM 614 C CA . ASN A 1 72 ? -36.874 21.695 -4.358 1.00 24.35 90 ASN A CA 1
ATOM 615 C C . ASN A 1 72 ? -36.085 21.117 -3.190 1.00 28.24 90 ASN A C 1
ATOM 616 O O . ASN A 1 72 ? -34.919 20.734 -3.347 1.00 28.42 90 ASN A O 1
ATOM 621 N N . VAL A 1 73 ? -36.713 21.009 -2.012 1.00 29.52 91 VAL A N 1
ATOM 622 C CA . VAL A 1 73 ? -36.005 20.449 -0.866 1.00 25.26 91 VAL A CA 1
ATOM 623 C C . VAL A 1 73 ? -35.655 18.991 -1.131 1.00 25.14 91 VAL A C 1
ATOM 624 O O . VAL A 1 73 ? -34.550 18.529 -0.804 1.00 27.16 91 VAL A O 1
ATOM 628 N N . GLU A 1 74 ? -36.581 18.247 -1.739 1.00 24.94 92 GLU A N 1
ATOM 629 C CA . GLU A 1 74 ? -36.310 16.851 -2.073 1.00 29.70 92 GLU A CA 1
ATOM 630 C C . GLU A 1 74 ? -35.142 16.741 -3.049 1.00 31.86 92 GLU A C 1
ATOM 631 O O . GLU A 1 74 ? -34.273 15.866 -2.909 1.00 32.01 92 GLU A O 1
ATOM 637 N N . LEU A 1 75 ? -35.106 17.634 -4.038 1.00 34.83 93 LEU A N 1
ATOM 638 C CA . LEU A 1 75 ? -33.996 17.702 -4.982 1.00 35.72 93 LEU A CA 1
ATOM 639 C C . LEU A 1 75 ? -32.653 17.827 -4.266 1.00 2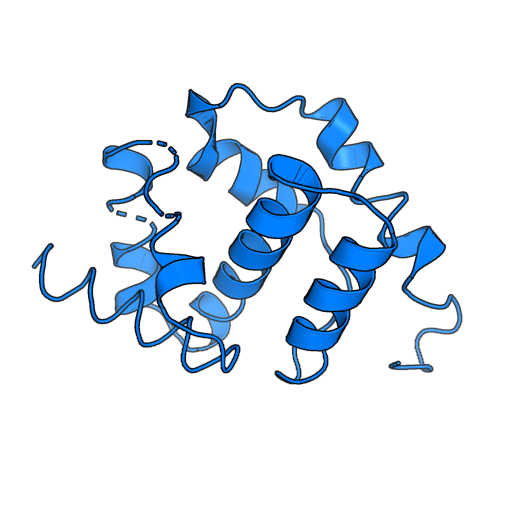6.57 93 LEU A C 1
ATOM 640 O O . LEU A 1 75 ? -31.722 17.058 -4.529 1.00 24.98 93 LEU A O 1
ATOM 645 N N . TRP A 1 76 ? -32.522 18.826 -3.378 1.00 23.37 94 TRP A N 1
ATOM 646 C CA . TRP A 1 76 ? -31.243 19.073 -2.714 1.00 25.91 94 TRP A CA 1
ATOM 647 C C . TRP A 1 76 ? -30.923 18.016 -1.667 1.00 25.92 94 TRP A C 1
ATOM 648 O O . TRP A 1 76 ? -29.748 17.675 -1.470 1.00 25.76 94 TRP A O 1
ATOM 659 N N . ARG A 1 77 ? -31.942 17.458 -1.015 1.00 24.25 95 ARG A N 1
ATOM 660 C CA . ARG A 1 77 ? -31.701 16.367 -0.076 1.00 25.47 95 ARG A CA 1
ATOM 661 C C . ARG A 1 77 ? -31.097 15.155 -0.791 1.00 26.14 95 ARG A C 1
ATOM 662 O O . ARG A 1 77 ? -30.186 14.493 -0.271 1.00 30.30 95 ARG A O 1
ATOM 670 N N . ASN A 1 78 ? -31.602 14.842 -1.985 1.00 26.32 96 ASN A N 1
ATOM 671 C CA . ASN A 1 78 ? -31.057 13.717 -2.733 1.00 26.27 96 ASN A CA 1
ATOM 672 C C . ASN A 1 78 ? -29.637 13.999 -3.189 1.00 30.23 96 ASN A C 1
ATOM 673 O O . ASN A 1 78 ? -28.845 13.061 -3.343 1.00 29.68 96 ASN A O 1
ATOM 678 N N . THR A 1 79 ? -29.296 15.277 -3.410 1.00 26.63 97 THR A N 1
ATOM 679 C CA . THR A 1 79 ? -27.918 15.630 -3.748 1.00 28.92 97 THR A CA 1
ATOM 680 C C . THR A 1 79 ? -26.974 15.327 -2.583 1.00 31.52 97 THR A C 1
ATOM 681 O O . THR A 1 79 ? -25.892 14.763 -2.786 1.00 31.45 97 THR A O 1
ATOM 685 N N . LEU A 1 80 ? -27.380 15.652 -1.349 1.00 31.25 98 LEU A N 1
ATOM 686 C CA . LEU A 1 80 ? -26.590 15.242 -0.191 1.00 30.43 98 LEU A CA 1
ATOM 687 C C . LEU A 1 80 ? -26.446 13.733 -0.142 1.00 30.28 98 LEU A C 1
ATOM 688 O O . LEU A 1 80 ? -25.341 13.210 0.033 1.00 35.53 98 LEU A O 1
ATOM 693 N N . ILE A 1 81 ? -27.559 13.016 -0.309 1.00 26.87 99 ILE A N 1
ATOM 694 C CA . ILE A 1 81 ? -27.532 11.565 -0.182 1.00 30.69 99 ILE A CA 1
ATOM 695 C C . ILE A 1 81 ? -26.626 10.957 -1.250 1.00 37.09 99 ILE A C 1
ATOM 696 O O . ILE A 1 81 ? -25.840 10.043 -0.965 1.00 35.71 99 ILE A O 1
ATOM 701 N N A ARG A 1 82 ? -26.703 11.467 -2.482 0.56 32.96 100 ARG A N 1
ATOM 702 N N B ARG A 1 82 ? -26.714 11.457 -2.481 0.44 33.01 100 ARG A N 1
ATOM 703 C CA A ARG A 1 82 ? -25.858 10.951 -3.555 0.56 34.57 100 ARG A CA 1
ATOM 704 C CA B ARG A 1 82 ? -25.856 10.944 -3.542 0.44 34.39 100 ARG A CA 1
ATOM 705 C C A ARG A 1 82 ? -24.375 11.230 -3.319 0.56 35.32 100 ARG A C 1
ATOM 706 C C B ARG A 1 82 ? -24.377 11.155 -3.222 0.44 35.28 100 ARG A C 1
ATOM 707 O O A ARG A 1 82 ? -23.525 10.542 -3.894 0.56 38.69 100 ARG A O 1
ATOM 70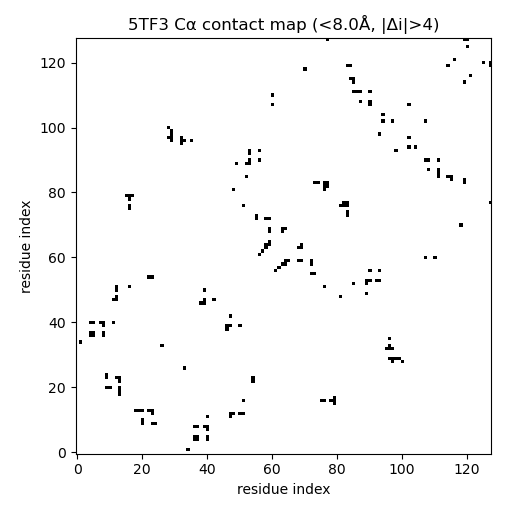8 O O B ARG A 1 82 ? -23.535 10.339 -3.609 0.44 38.31 100 ARG A O 1
ATOM 723 N N . ALA A 1 83 ? -24.045 12.222 -2.498 1.00 32.69 101 ALA A N 1
ATOM 724 C CA . ALA A 1 83 ? -22.671 12.500 -2.098 1.00 31.22 101 ALA A CA 1
ATOM 725 C C . ALA A 1 83 ? -22.260 11.773 -0.824 1.00 38.58 101 ALA A C 1
ATOM 726 O O . ALA A 1 83 ? -21.199 12.090 -0.270 1.00 43.56 101 ALA A O 1
ATOM 728 N N . GLN A 1 84 ? -23.092 10.852 -0.321 1.00 39.63 102 GLN A N 1
ATOM 729 C CA . GLN A 1 84 ? -22.801 10.102 0.904 1.00 46.90 102 GLN A CA 1
ATOM 730 C C . GLN A 1 84 ? -22.693 11.027 2.105 1.00 46.14 102 GLN A C 1
ATOM 731 O O . GLN A 1 84 ? -21.889 10.799 3.011 1.00 50.39 102 GLN A O 1
ATOM 737 N N . ILE A 1 85 ? -23.476 12.097 2.092 1.00 44.46 103 ILE A N 1
ATOM 738 C CA . ILE A 1 85 ? -23.556 13.050 3.190 1.00 46.66 103 ILE A CA 1
ATOM 739 C C . ILE A 1 85 ? -24.899 12.848 3.879 1.00 44.69 103 ILE A C 1
ATOM 740 O O . ILE A 1 85 ? -25.934 12.755 3.207 1.00 41.94 103 ILE A O 1
ATOM 745 N N . SER A 1 86 ? -24.885 12.768 5.204 1.00 46.12 104 SER A N 1
ATOM 746 C CA . SER A 1 86 ? -26.126 12.552 5.940 1.00 44.77 104 SER A CA 1
ATOM 747 C C . SER A 1 86 ? -27.137 13.641 5.589 1.00 40.21 104 SER A C 1
ATOM 748 O O . SER A 1 86 ? -26.791 14.829 5.610 1.00 42.09 104 SER A O 1
ATOM 751 N N . PRO A 1 87 ? -28.379 13.288 5.256 1.00 35.26 105 PRO A N 1
ATOM 752 C CA . PRO A 1 87 ? -29.395 14.315 5.010 1.00 34.92 105 PRO A CA 1
ATOM 753 C C . PRO A 1 87 ? -29.942 14.941 6.286 1.00 38.04 105 PRO A C 1
ATOM 754 O O . PRO A 1 87 ? -30.809 15.817 6.206 1.00 40.23 105 PRO A O 1
ATOM 758 N N . ILE A 1 88 ? -29.476 14.522 7.463 1.00 37.63 106 ILE A N 1
ATOM 759 C CA . ILE A 1 88 ? -29.948 15.132 8.700 1.00 41.26 106 ILE A CA 1
ATOM 760 C C . ILE A 1 88 ? -29.334 16.517 8.837 1.00 42.01 106 ILE A C 1
ATOM 761 O O . ILE A 1 88 ? -28.118 16.697 8.702 1.00 50.20 106 ILE A O 1
ATOM 766 N N . LEU A 1 89 ? -30.176 17.512 9.075 1.00 40.55 107 LEU A N 1
ATOM 767 C CA . LEU A 1 89 ? -29.735 18.893 9.205 1.00 41.36 107 LEU A CA 1
ATOM 768 C C . LEU A 1 89 ? -29.682 19.245 10.688 1.00 52.64 107 LEU A C 1
ATOM 769 O O . LEU A 1 89 ? -30.671 19.069 11.411 1.00 45.42 107 LEU A O 1
ATOM 774 N N . ALA A 1 90 ? -28.519 19.698 11.146 1.00 54.01 108 ALA A N 1
ATOM 775 C CA . ALA A 1 90 ? -28.270 19.897 12.566 1.00 57.45 108 ALA A CA 1
ATOM 776 C C . ALA A 1 90 ? -28.154 21.382 12.884 1.00 53.80 108 ALA A C 1
ATOM 777 O O . ALA A 1 90 ? -27.982 22.217 11.994 1.00 49.42 108 ALA A O 1
ATOM 779 N N . ALA A 1 91 ? -28.242 21.695 14.181 1.00 58.97 109 ALA A N 1
ATOM 780 C CA . ALA A 1 91 ? -28.276 23.085 14.634 1.00 58.69 109 ALA A CA 1
ATOM 781 C C . ALA A 1 91 ? -27.013 23.839 14.254 1.00 55.93 109 ALA A C 1
ATOM 782 O O . ALA A 1 91 ? -27.052 25.059 14.055 1.00 60.56 109 ALA A O 1
ATOM 784 N N . GLU A 1 92 ? -25.880 23.150 14.180 1.00 56.33 110 GLU A N 1
ATOM 785 C CA . GLU A 1 92 ? -24.664 23.866 13.842 1.00 58.12 110 GLU A CA 1
ATOM 786 C C . GLU A 1 92 ? -24.669 24.309 12.383 1.00 54.00 110 GLU A C 1
ATOM 787 O O . GLU A 1 92 ? -24.001 25.290 12.039 1.00 54.47 110 GLU A O 1
ATOM 793 N N . HIS A 1 93 ? -25.428 23.614 11.523 1.00 51.10 111 HIS A N 1
ATOM 794 C CA . HIS A 1 93 ? -25.516 24.013 10.117 1.00 48.36 111 HIS A CA 1
ATOM 795 C C . HIS A 1 93 ? -26.279 25.324 9.973 1.00 48.27 111 HIS A C 1
ATOM 796 O O . HIS A 1 93 ? -25.842 26.234 9.259 1.00 47.88 111 HIS A O 1
ATOM 803 N N . THR A 1 94 ? -27.410 25.453 10.676 1.00 48.94 112 THR A N 1
ATOM 804 C CA . THR A 1 94 ? -28.210 26.665 10.549 1.00 51.54 112 THR A CA 1
ATOM 805 C C . THR A 1 94 ? -27.574 27.826 11.301 1.00 57.12 112 THR A C 1
ATOM 806 O O . THR A 1 94 ? -27.714 28.983 10.890 1.00 53.28 112 THR A O 1
ATOM 810 N N . ASP A 1 95 ? -26.863 27.547 12.391 1.00 54.46 113 ASP A N 1
ATOM 811 C CA . ASP A 1 95 ? -26.149 28.622 13.066 1.00 61.10 113 ASP A CA 1
ATOM 812 C C . ASP A 1 95 ? -25.056 29.192 12.167 1.00 61.87 113 ASP A C 1
ATOM 813 O O . ASP A 1 95 ? -24.875 30.414 12.103 1.00 65.28 113 ASP A O 1
ATOM 818 N N . ALA A 1 96 ? -24.330 28.318 11.457 1.00 56.30 114 ALA A N 1
ATOM 819 C CA . ALA A 1 96 ? -23.341 28.767 10.477 1.00 63.04 114 ALA A CA 1
ATOM 820 C C . ALA A 1 96 ? -23.992 29.574 9.362 1.00 66.84 114 ALA A C 1
ATOM 821 O O . ALA A 1 96 ? -23.406 30.534 8.851 1.00 66.57 114 ALA A O 1
ATOM 823 N N . ALA A 1 97 ? -25.193 29.179 8.952 1.00 50.35 115 ALA A N 1
ATOM 824 C CA . ALA A 1 97 ? -25.931 29.977 7.986 1.00 48.83 115 ALA A CA 1
ATOM 825 C C . ALA A 1 97 ? -26.197 31.382 8.514 1.00 55.49 115 ALA A C 1
ATOM 826 O O . ALA A 1 97 ? -26.099 32.360 7.765 1.00 51.03 115 ALA A O 1
ATOM 828 N N . LEU A 1 98 ? -26.547 31.503 9.798 1.00 53.39 116 LEU A N 1
ATOM 829 C CA . LEU A 1 98 ? -26.908 32.806 10.351 1.00 55.76 116 LEU A CA 1
ATOM 830 C C . LEU A 1 98 ? -25.729 33.765 10.360 1.00 65.77 116 LEU A C 1
ATOM 831 O O . LEU A 1 98 ? -25.924 34.988 10.378 1.00 65.79 116 LEU A O 1
ATOM 836 N N . PHE A 1 99 ? -24.502 33.250 10.379 1.00 60.55 117 PHE A N 1
ATOM 837 C CA . PHE A 1 99 ? -23.386 34.167 10.218 1.00 63.81 117 PHE A CA 1
ATOM 838 C C . PHE A 1 99 ? -23.126 34.488 8.750 1.00 57.85 117 PHE A C 1
ATOM 839 O O . PHE A 1 99 ? -23.097 35.659 8.357 1.00 58.79 117 PHE A O 1
ATOM 847 N N . TYR A 1 100 ? -22.891 33.453 7.933 1.00 55.26 118 TYR A N 1
ATOM 848 C CA . TYR A 1 100 ? -22.373 33.692 6.586 1.00 56.42 118 TYR A CA 1
ATOM 849 C C . TYR A 1 100 ? -23.343 34.516 5.754 1.00 56.20 118 TYR A C 1
ATOM 850 O O . TYR A 1 100 ? -22.911 35.294 4.888 1.00 53.66 118 TYR A O 1
ATOM 859 N N . PHE A 1 101 ? -24.647 34.401 6.032 1.00 51.85 119 PHE A N 1
ATOM 860 C CA . PHE A 1 101 ? -25.669 35.172 5.332 1.00 56.99 119 PHE A CA 1
ATOM 861 C C . PHE A 1 101 ? -26.252 36.290 6.206 1.00 58.23 119 PHE A C 1
ATOM 862 O O . PHE A 1 101 ? -27.397 36.706 6.015 1.00 56.19 119 PHE A O 1
ATOM 870 N N . ALA A 1 102 ? -25.451 36.814 7.133 1.00 64.18 120 ALA A N 1
ATOM 871 C CA . ALA A 1 102 ? -25.945 37.811 8.088 1.00 68.98 120 ALA A CA 1
ATOM 872 C C . ALA A 1 102 ? -26.528 39.036 7.389 1.00 70.33 120 ALA A C 1
ATOM 873 O O . ALA A 1 102 ? -27.543 39.585 7.832 1.00 70.77 120 ALA A O 1
ATOM 875 N N . GLU A 1 103 ? -25.915 39.469 6.287 1.00 59.36 121 GLU A N 1
ATOM 876 C CA . GLU A 1 103 ? -26.394 40.651 5.575 1.00 68.19 121 GLU A CA 1
ATOM 877 C C . GLU A 1 103 ? -27.787 40.467 4.981 1.00 69.10 121 GLU A C 1
ATOM 878 O O . GLU A 1 103 ? -28.441 41.463 4.646 1.00 72.46 121 GLU A O 1
ATOM 884 N N . LEU A 1 104 ? -28.246 39.222 4.825 1.00 58.29 122 LEU A N 1
ATOM 885 C CA . LEU A 1 104 ? -29.593 38.938 4.345 1.00 59.02 122 LEU A CA 1
ATOM 886 C C . LEU A 1 104 ? -30.650 39.102 5.423 1.00 60.90 122 LEU A C 1
ATOM 887 O O . LEU A 1 104 ? -31.841 39.090 5.096 1.00 66.90 122 LEU A O 1
ATOM 892 N N . ASP A 1 105 ? -30.246 39.215 6.690 1.00 59.86 123 ASP A N 1
ATOM 893 C CA . ASP A 1 105 ? -31.171 39.473 7.796 1.00 71.78 123 ASP A CA 1
ATOM 894 C C . ASP A 1 105 ? -32.150 38.310 7.964 1.00 69.82 123 ASP A C 1
ATOM 895 O O . ASP A 1 105 ? -33.364 38.498 8.049 1.00 69.27 123 ASP A O 1
ATOM 900 N N . LEU A 1 106 ? -31.608 37.095 7.994 1.00 65.86 124 LEU A N 1
ATOM 901 C CA . LEU A 1 106 ? -32.447 35.907 8.039 1.00 59.43 124 LEU A CA 1
ATOM 902 C C . LEU A 1 106 ? -33.212 35.821 9.356 1.00 57.40 124 LEU A C 1
ATOM 903 O O . LEU A 1 106 ? -32.749 36.262 10.410 1.00 62.14 124 LEU A O 1
ATOM 908 N N . ASP A 1 107 ? -34.392 35.223 9.291 1.00 59.70 125 ASP A N 1
ATOM 909 C CA . ASP A 1 107 ? -35.239 35.080 10.465 1.00 56.61 125 ASP A CA 1
ATOM 910 C C . ASP A 1 107 ? -34.820 33.810 11.195 1.00 56.13 125 ASP A C 1
ATOM 911 O O . ASP A 1 107 ? -35.064 32.699 10.715 1.00 53.70 125 ASP A O 1
ATOM 916 N N . ALA A 1 108 ? -34.201 33.976 12.370 1.00 41.43 126 ALA A N 1
ATOM 917 C CA . ALA A 1 108 ? -33.645 32.825 13.080 1.00 43.54 126 ALA A CA 1
ATOM 918 C C . ALA A 1 108 ? -34.730 31.858 13.543 1.00 47.55 126 ALA A C 1
ATOM 919 O O . ALA A 1 108 ? -34.487 30.647 13.623 1.00 43.69 126 ALA A O 1
ATOM 921 N N . PHE A 1 109 ? -35.919 32.368 13.864 1.00 44.54 127 PHE A N 1
ATOM 922 C CA . PHE A 1 109 ? -37.014 31.489 14.257 1.00 41.36 127 PHE A CA 1
ATOM 923 C C . PHE A 1 109 ? -37.485 30.674 13.066 1.00 39.99 127 PHE A C 1
ATOM 924 O O . PHE A 1 109 ? -37.60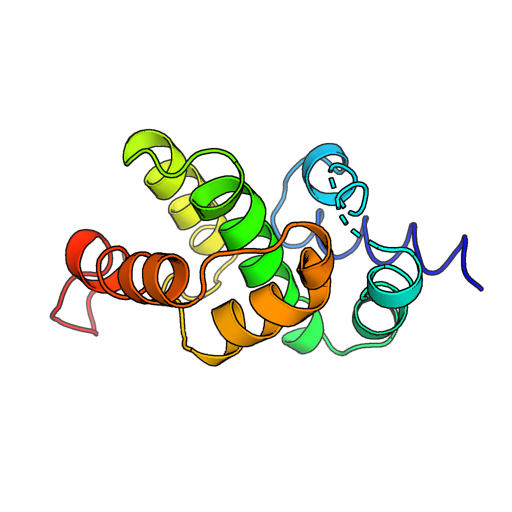6 29.443 13.146 1.00 36.29 127 PHE A O 1
ATOM 932 N N . GLU A 1 110 ? -37.725 31.345 11.935 1.00 42.00 128 GLU A N 1
ATOM 933 C CA . GLU A 1 110 ? -38.169 30.637 10.736 1.00 44.24 128 GLU A CA 1
ATOM 934 C C . GLU A 1 110 ? -37.132 29.626 10.260 1.00 41.16 128 GLU A C 1
ATOM 935 O O . GLU A 1 110 ? -37.485 28.542 9.770 1.00 40.69 128 GLU A O 1
ATOM 941 N N . LEU A 1 111 ? -35.849 29.953 10.402 1.00 40.53 129 LEU A N 1
ATOM 942 C CA . LEU A 1 111 ? -34.810 29.008 10.000 1.00 40.43 129 LEU A CA 1
ATOM 943 C C . LEU A 1 111 ? -34.797 27.784 10.904 1.00 37.02 129 LEU A C 1
ATOM 944 O O . LEU A 1 111 ? -34.576 26.663 10.435 1.00 39.71 129 LEU A O 1
ATOM 949 N N . ALA A 1 112 ? -34.996 27.988 12.208 1.00 32.98 130 ALA A N 1
ATOM 950 C CA . ALA A 1 112 ? -35.097 26.867 13.137 1.00 37.14 130 ALA A CA 1
ATOM 951 C C . ALA A 1 112 ? -36.322 26.012 12.849 1.00 34.03 130 ALA A C 1
ATOM 952 O O . ALA A 1 112 ? -36.254 24.779 12.929 1.00 35.10 130 ALA A O 1
ATOM 954 N N . GLN A 1 113 ? -37.466 26.643 12.556 1.00 36.80 131 GLN A N 1
ATOM 955 C CA . GLN A 1 113 ? -38.652 25.856 12.215 1.00 36.15 131 GLN A CA 1
ATOM 956 C C . GLN A 1 113 ? -38.477 25.156 10.873 1.00 35.13 131 GLN A C 1
ATOM 957 O O . GLN A 1 113 ? -39.009 24.061 10.679 1.00 34.28 131 GLN A O 1
ATOM 963 N N . PHE A 1 114 ? -37.730 25.757 9.941 1.00 32.60 132 PHE A N 1
ATOM 964 C CA . PHE A 1 114 ? -37.447 25.059 8.688 1.00 36.78 132 PHE A CA 1
ATOM 965 C C . PHE A 1 114 ? -36.678 23.770 8.952 1.00 38.23 132 PHE A C 1
ATOM 966 O O . PHE A 1 114 ? -37.020 22.704 8.422 1.00 35.16 132 PHE A O 1
ATOM 974 N N A ARG A 1 115 ? -35.637 23.844 9.793 0.51 37.70 133 ARG A N 1
ATOM 975 N N B ARG A 1 115 ? -35.650 23.849 9.806 0.49 37.68 133 ARG A N 1
ATOM 976 C CA A ARG A 1 115 ? -34.854 22.648 10.094 0.51 37.97 133 ARG A CA 1
ATOM 977 C CA B ARG A 1 115 ? -34.837 22.680 10.123 0.49 38.03 133 ARG A CA 1
ATOM 978 C C A ARG A 1 115 ? -35.703 21.599 10.799 0.51 38.17 133 ARG A C 1
ATOM 979 C C B ARG A 1 115 ? -35.661 21.610 10.831 0.49 38.15 133 ARG A C 1
ATOM 980 O O A ARG A 1 115 ? -35.629 20.405 10.478 0.51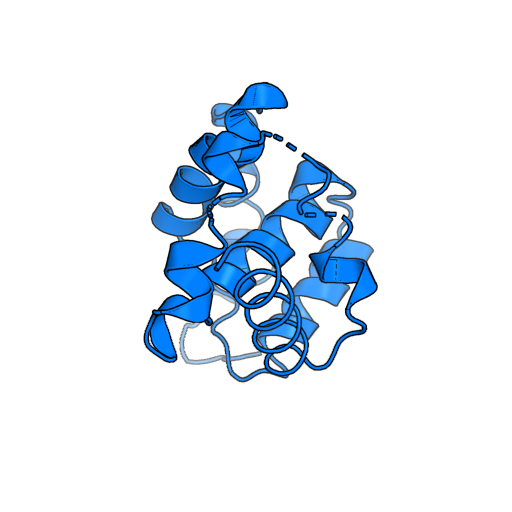 37.04 133 ARG A O 1
ATOM 981 O O B ARG A 1 115 ? -35.524 20.412 10.546 0.49 37.40 133 ARG A O 1
ATOM 996 N N . ARG A 1 116 ? -36.519 22.023 11.761 1.00 33.41 134 ARG A N 1
ATOM 997 C CA . ARG A 1 116 ? -37.344 21.059 12.489 1.00 31.96 134 ARG A CA 1
ATOM 998 C C . ARG A 1 116 ? -38.344 20.381 11.559 1.00 36.15 134 ARG A C 1
ATOM 999 O O . ARG A 1 116 ? -38.501 19.152 11.589 1.00 44.41 134 ARG A O 1
ATOM 1007 N N A HIS A 1 117 ? -39.036 21.163 10.731 0.54 36.45 135 HIS A N 1
ATOM 1008 N N B HIS A 1 117 ? 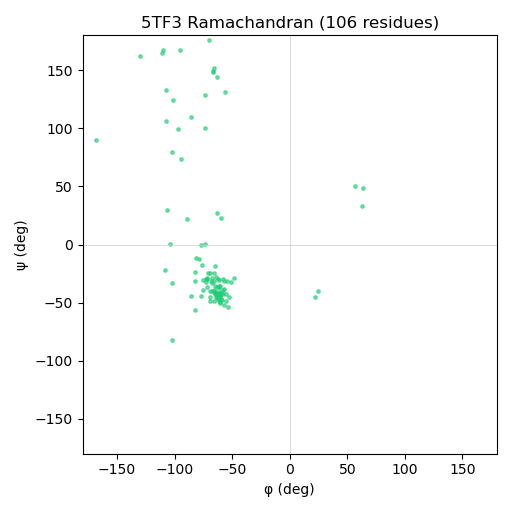-39.045 21.165 10.734 0.46 36.59 135 HIS A N 1
ATOM 1009 C CA A HIS A 1 117 ? -40.002 20.564 9.815 0.54 38.84 135 HIS A CA 1
ATOM 1010 C CA B HIS A 1 117 ? -40.006 20.571 9.805 0.46 38.72 135 HIS A CA 1
ATOM 1011 C C A HIS A 1 117 ? -39.312 19.744 8.731 0.54 37.93 135 HIS A C 1
ATOM 1012 C C B HIS A 1 117 ? -39.306 19.736 8.740 0.46 37.97 135 HIS A C 1
ATOM 1013 O O A HIS A 1 117 ? -39.854 18.725 8.290 0.54 40.79 135 HIS A O 1
ATOM 1014 O O B HIS A 1 117 ? -39.837 18.702 8.321 0.46 40.41 135 HIS A O 1
ATOM 1027 N N . TYR A 1 118 ? -38.117 20.157 8.305 1.00 35.48 136 TYR A N 1
ATOM 1028 C CA . TYR A 1 118 ? -37.392 19.410 7.283 1.00 37.96 136 TYR A CA 1
ATOM 1029 C C . TYR A 1 118 ? -37.028 18.019 7.783 1.00 36.40 136 TYR A C 1
ATOM 1030 O O . TYR A 1 118 ? -37.265 17.020 7.099 1.00 35.25 136 TYR A O 1
ATOM 1039 N N . ASN A 1 119 ? -36.457 17.931 8.984 1.00 32.45 137 ASN A N 1
ATOM 1040 C CA . ASN A 1 119 ? -36.074 16.622 9.503 1.00 37.48 137 ASN A CA 1
ATOM 1041 C C . ASN A 1 119 ? -37.302 15.755 9.755 1.00 39.91 137 ASN A C 1
ATOM 1042 O O . ASN A 1 119 ? -37.309 14.561 9.434 1.00 41.41 137 ASN A O 1
ATOM 1047 N N . LEU A 1 120 ? -38.361 16.354 10.293 1.00 36.93 138 LEU A N 1
ATO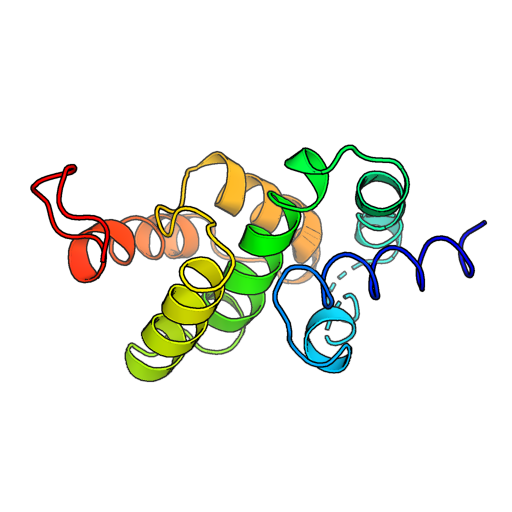M 1048 C CA . LEU A 1 120 ? -39.588 15.614 10.560 1.00 40.81 138 LEU A CA 1
ATOM 1049 C C . LEU A 1 120 ? -40.216 15.082 9.272 1.00 40.45 138 LEU A C 1
ATOM 1050 O O . LEU A 1 120 ? -40.648 13.926 9.217 1.00 36.26 138 LEU A O 1
ATOM 1055 N N . HIS A 1 121 ? -40.291 15.921 8.236 1.00 35.76 139 HIS A N 1
ATOM 1056 C CA . HIS A 1 121 ? -41.004 15.570 7.008 1.00 35.25 139 HIS A CA 1
ATOM 1057 C C . HIS A 1 121 ? -40.217 14.578 6.158 1.00 33.92 139 HIS A C 1
ATOM 1058 O O . HIS A 1 121 ? -40.804 13.667 5.563 1.00 36.11 139 HIS A O 1
ATOM 1065 N N . PHE A 1 122 ? -38.891 14.737 6.085 1.00 36.40 140 PHE A N 1
ATOM 1066 C CA . PHE A 1 122 ? -38.099 14.005 5.109 1.00 41.68 140 PHE A CA 1
ATOM 1067 C C . PHE A 1 122 ? -37.217 12.909 5.681 1.00 44.13 140 PHE A C 1
ATOM 1068 O O . PHE A 1 122 ? -36.797 12.038 4.921 1.00 38.44 140 PHE A O 1
ATOM 1076 N N . ASN A 1 123 ? -36.865 12.945 6.957 1.00 47.16 141 ASN A N 1
ATOM 1077 C CA . ASN A 1 123 ? -35.913 11.927 7.378 1.00 46.93 141 ASN A CA 1
ATOM 1078 C C . ASN A 1 123 ? -36.636 10.901 8.236 1.00 49.57 141 ASN A C 1
ATOM 1079 O O . ASN A 1 123 ? -37.000 11.204 9.378 1.00 52.91 141 ASN A O 1
ATOM 1084 N N . PRO A 1 124 ? -36.893 9.695 7.718 1.00 54.85 142 PRO A N 1
ATOM 1085 C CA . PRO A 1 124 ? -37.843 8.784 8.372 1.00 65.97 142 PRO A CA 1
ATOM 1086 C C . PRO A 1 124 ? -37.365 8.369 9.755 1.00 81.56 142 PRO A C 1
ATOM 1087 O O . PRO A 1 124 ? -36.170 8.188 9.992 1.00 56.82 142 PRO A O 1
ATOM 1091 N N . GLU A 1 125 ? -38.323 8.217 10.668 1.00 130.87 143 GLU A N 1
ATOM 1092 C CA . GLU A 1 125 ? -38.078 8.120 12.104 1.00 139.37 143 GLU A CA 1
ATOM 1093 C C . GLU A 1 125 ? -37.260 6.903 12.542 1.00 141.09 143 GLU A C 1
ATOM 1094 O O . GLU A 1 125 ? -36.465 7.040 13.484 1.00 148.55 143 GLU A O 1
ATOM 1100 N N . PRO A 1 126 ? -37.410 5.686 11.927 1.00 112.10 144 PRO A N 1
ATOM 1101 C CA . PRO A 1 126 ? -36.488 4.601 12.305 1.00 101.06 144 PRO A CA 1
ATOM 1102 C C . PRO A 1 126 ? -35.105 4.855 11.722 1.00 94.44 144 PRO A C 1
ATOM 1103 O O . PRO A 1 126 ? -34.866 4.586 10.539 1.00 88.01 144 PRO A O 1
ATOM 1107 N N . GLY A 1 127 ? -34.194 5.370 12.549 1.00 96.25 145 GLY A N 1
ATOM 1108 C CA . GLY A 1 127 ? -32.879 5.817 12.123 1.00 95.61 145 GLY A CA 1
ATOM 1109 C C . GLY A 1 127 ? -32.061 4.887 11.245 1.00 98.59 145 GLY A C 1
ATOM 1110 O O . GLY A 1 127 ? -31.233 5.357 10.456 1.00 96.87 145 GLY A O 1
ATOM 1111 N N . THR A 1 128 ? -32.265 3.572 11.374 1.00 105.36 146 THR A N 1
ATOM 1112 C CA . THR A 1 128 ? -31.569 2.599 10.533 1.00 108.25 146 THR A CA 1
ATOM 1113 C C . THR A 1 128 ? -32.101 2.576 9.095 1.00 103.68 146 THR A C 1
ATOM 1114 O O . THR A 1 128 ? -31.603 1.789 8.278 1.00 104.70 146 THR A O 1
ATOM 1118 N N . LEU A 1 129 ? -33.093 3.410 8.770 1.00 95.18 147 LEU A N 1
ATOM 1119 C CA . LEU A 1 129 ? -33.589 3.568 7.401 1.00 87.70 147 LEU A CA 1
ATOM 1120 C C . LEU A 1 129 ? -32.913 4.793 6.792 1.00 83.79 147 LEU A C 1
ATOM 1121 O O . LEU A 1 129 ? -33.335 5.932 7.022 1.00 75.74 147 LEU A O 1
ATOM 1126 N N . LEU A 1 130 ? -31.865 4.557 5.998 1.00 86.09 148 LEU A N 1
ATOM 1127 C CA . LEU A 1 130 ? -31.043 5.630 5.431 1.00 85.44 148 LEU A CA 1
ATOM 1128 C C . LEU A 1 130 ? -31.430 5.840 3.963 1.00 85.27 148 LEU A C 1
ATOM 1129 O O . LEU A 1 130 ? -30.757 5.380 3.034 1.00 88.58 148 LEU A O 1
ATOM 1134 N N . HIS A 1 131 ? -32.534 6.566 3.757 1.00 76.90 149 HIS A N 1
ATOM 1135 C CA . HIS A 1 131 ? -33.048 6.864 2.409 1.00 68.68 149 HIS A CA 1
ATOM 1136 C C . HIS A 1 131 ? -33.798 8.198 2.362 1.00 63.74 149 HIS A C 1
ATOM 1137 O O . HIS A 1 131 ? -34.296 8.671 3.392 1.00 67.81 149 HIS A O 1
#

Secondary structure (DSSP, 8-state):
-HHHHHHHHHHHHHHHHT--THHHH-----HHHH--HHHHHHS-HHHHHHHHHHHHHIIIIIT---HHHHHHHHHHHHHTT------HHHHHHHHHHTGGG---HHHHHHHHHHHHHHHS-SSTT---

Foldseek 3Di:
DQVVLQVQLLVVLCVLLVHDSVLVVVCVLDDVLSSLSVCRSPHDPVSSLLVLLLSLCCQAVVPHVDPVSNVVSLVSCVVSVHQSQDDPVSVVSNCPSNVVVVDDSVVSVVSNVVSCVVPPDDPNVDRD